Protein AF-A0A535RUY7-F1 (afdb_monomer)

Structure (mmCIF, N/CA/C/O backbone):
data_AF-A0A535RUY7-F1
#
_entry.id   AF-A0A535RUY7-F1
#
loop_
_atom_site.group_PDB
_atom_site.id
_atom_site.type_symbol
_atom_site.label_atom_id
_atom_site.label_alt_id
_atom_site.label_comp_id
_atom_site.label_asym_id
_atom_site.label_entity_id
_atom_site.label_seq_id
_atom_site.pdbx_PDB_ins_code
_atom_site.Cartn_x
_atom_site.Cartn_y
_atom_site.Cartn_z
_atom_site.occupancy
_atom_site.B_iso_or_equiv
_atom_site.auth_seq_id
_atom_site.auth_comp_id
_atom_site.auth_asym_id
_atom_site.auth_atom_id
_atom_site.pdbx_PDB_model_num
ATOM 1 N N . MET A 1 1 ? 11.933 -14.719 -17.867 1.00 61.94 1 MET A N 1
ATOM 2 C CA . MET A 1 1 ? 10.976 -13.645 -17.520 1.00 61.94 1 MET A CA 1
ATOM 3 C C . MET A 1 1 ? 11.674 -12.324 -17.764 1.00 61.94 1 MET A C 1
ATOM 5 O O . MET A 1 1 ? 12.802 -12.190 -17.306 1.00 61.94 1 MET A O 1
ATOM 9 N N . SER A 1 2 ? 11.092 -11.406 -18.536 1.00 84.94 2 SER A N 1
ATOM 10 C CA . SER A 1 2 ? 11.723 -10.098 -18.756 1.00 84.94 2 SER A CA 1
ATOM 11 C C . SER A 1 2 ? 11.577 -9.226 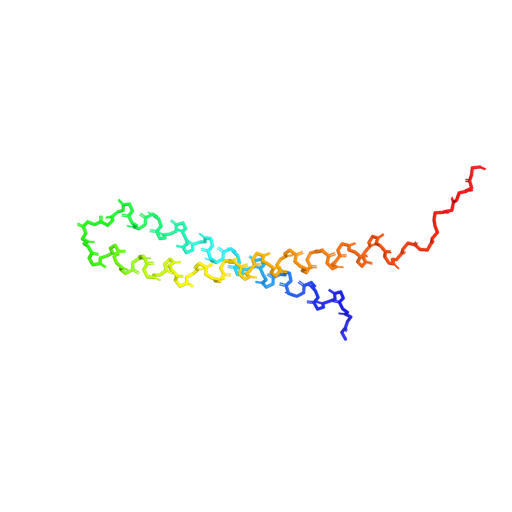-17.504 1.00 84.94 2 SER A C 1
ATOM 13 O O . SER A 1 2 ? 10.641 -9.411 -16.721 1.00 84.94 2 SER A O 1
ATOM 15 N N . LEU A 1 3 ? 12.493 -8.271 -17.317 1.00 82.69 3 LEU A N 1
ATOM 16 C CA . LEU A 1 3 ? 12.422 -7.296 -16.220 1.00 82.69 3 LEU A CA 1
ATOM 17 C C . LEU A 1 3 ? 11.092 -6.526 -16.235 1.00 82.69 3 LEU A C 1
ATOM 19 O O . LEU A 1 3 ? 10.504 -6.292 -15.184 1.00 82.69 3 LEU A O 1
ATOM 23 N N . TYR A 1 4 ? 10.567 -6.243 -17.429 1.00 84.81 4 TYR A N 1
ATOM 24 C CA . TYR A 1 4 ? 9.254 -5.632 -17.616 1.00 84.81 4 TYR A CA 1
ATOM 25 C C . TYR A 1 4 ? 8.112 -6.487 -17.042 1.00 84.81 4 TYR A C 1
ATOM 27 O O . TYR A 1 4 ? 7.264 -5.973 -16.322 1.00 84.81 4 TYR A O 1
ATOM 35 N N . THR A 1 5 ? 8.094 -7.801 -17.301 1.00 87.44 5 THR A N 1
ATOM 36 C CA . THR A 1 5 ? 7.060 -8.700 -16.753 1.00 87.44 5 THR A CA 1
ATOM 37 C C . THR A 1 5 ? 7.125 -8.781 -15.226 1.00 87.44 5 THR A C 1
ATOM 39 O O . THR A 1 5 ? 6.085 -8.831 -14.571 1.00 87.44 5 THR A O 1
ATOM 42 N N . LEU A 1 6 ? 8.333 -8.764 -14.650 1.00 88.62 6 LEU A N 1
ATOM 43 C CA . LEU A 1 6 ? 8.517 -8.727 -13.198 1.00 88.62 6 LEU A CA 1
ATOM 44 C C . LEU A 1 6 ? 7.994 -7.408 -12.605 1.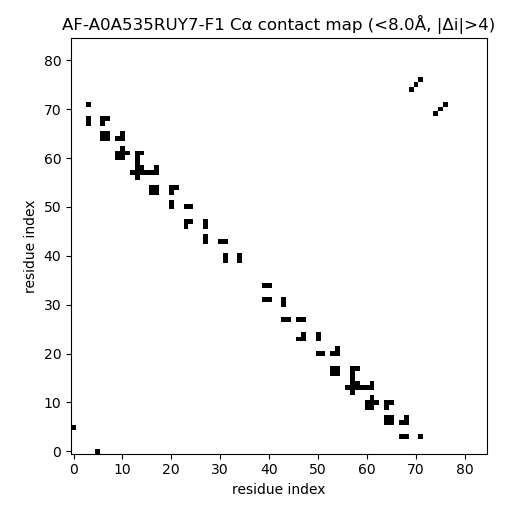00 88.62 6 LEU A C 1
ATOM 46 O O . LEU A 1 6 ? 7.243 -7.434 -11.632 1.00 88.62 6 LEU A O 1
ATOM 50 N N . ALA A 1 7 ? 8.342 -6.271 -13.216 1.00 88.75 7 ALA A N 1
ATOM 51 C CA . ALA A 1 7 ? 7.855 -4.956 -12.809 1.00 88.75 7 ALA A CA 1
ATOM 52 C C . ALA A 1 7 ? 6.324 -4.877 -12.896 1.00 88.75 7 ALA A C 1
ATOM 54 O O . ALA A 1 7 ? 5.678 -4.466 -11.939 1.00 88.75 7 ALA A O 1
ATOM 55 N N . LEU A 1 8 ? 5.722 -5.364 -13.982 1.00 89.62 8 LEU A N 1
ATOM 56 C CA . LEU A 1 8 ? 4.270 -5.396 -14.141 1.00 89.62 8 LEU A CA 1
ATOM 57 C C . LEU A 1 8 ? 3.586 -6.209 -13.031 1.00 89.62 8 LEU A C 1
ATOM 59 O O . LEU A 1 8 ? 2.598 -5.756 -12.456 1.00 89.62 8 LEU A O 1
ATOM 63 N N . PHE A 1 9 ? 4.135 -7.374 -12.675 1.00 91.31 9 PHE A N 1
ATOM 64 C CA . PHE A 1 9 ? 3.611 -8.178 -11.570 1.00 91.31 9 PHE A CA 1
ATOM 65 C C . PHE A 1 9 ? 3.678 -7.428 -10.232 1.00 91.31 9 PHE A C 1
ATOM 67 O O . PHE A 1 9 ? 2.673 -7.347 -9.527 1.00 91.31 9 PHE A O 1
ATOM 74 N N . LEU A 1 10 ? 4.833 -6.831 -9.915 1.00 90.88 10 LEU A N 1
ATOM 75 C CA . LEU A 1 10 ? 5.028 -6.043 -8.693 1.00 90.88 10 LEU A CA 1
ATOM 76 C C . LEU A 1 10 ? 4.108 -4.817 -8.637 1.00 90.88 10 LEU A C 1
ATOM 78 O O . LEU A 1 10 ? 3.573 -4.488 -7.577 1.00 90.88 10 LEU A O 1
ATOM 82 N N . HIS A 1 11 ? 3.889 -4.164 -9.778 1.00 88.62 11 HIS A N 1
ATOM 83 C CA . HIS A 1 11 ? 3.002 -3.015 -9.898 1.00 88.62 11 HIS A CA 1
ATOM 84 C C . HIS A 1 11 ? 1.547 -3.406 -9.609 1.00 88.62 11 HIS A C 1
ATOM 86 O O . HIS A 1 11 ? 0.880 -2.755 -8.805 1.00 88.62 11 HIS A O 1
ATOM 92 N N . VAL A 1 12 ? 1.065 -4.507 -10.200 1.00 93.50 12 VAL A N 1
ATOM 93 C CA . VAL A 1 12 ? -0.299 -5.014 -9.972 1.00 93.50 12 VAL A CA 1
ATOM 94 C C . VAL A 1 12 ? -0.478 -5.497 -8.532 1.00 93.50 12 VAL A C 1
ATOM 96 O O . VAL A 1 12 ? -1.480 -5.165 -7.899 1.00 93.50 12 VAL A O 1
ATOM 99 N N . SER A 1 13 ? 0.492 -6.224 -7.968 1.00 92.88 13 SER A N 1
ATOM 100 C CA . SER A 1 13 ? 0.421 -6.648 -6.565 1.00 92.88 13 SER A CA 1
ATOM 101 C C . SER A 1 13 ? 0.430 -5.455 -5.610 1.00 92.88 13 SER A C 1
ATOM 103 O O . SER A 1 13 ? -0.327 -5.436 -4.640 1.00 92.88 13 SER A O 1
ATOM 105 N N . GLY A 1 14 ? 1.237 -4.433 -5.914 1.00 90.62 14 GLY A N 1
ATOM 106 C CA . GLY A 1 14 ? 1.243 -3.168 -5.187 1.00 90.62 14 GLY A CA 1
ATOM 107 C C . GLY A 1 14 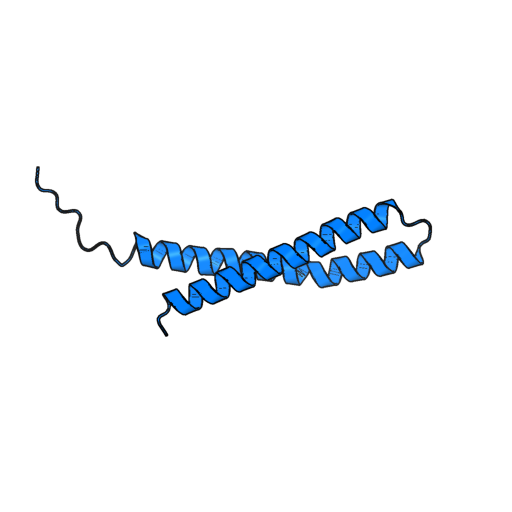? -0.113 -2.467 -5.262 1.00 90.62 14 GLY A C 1
ATOM 108 O O . GLY A 1 14 ? -0.632 -2.043 -4.234 1.00 90.62 14 GLY A O 1
ATOM 109 N N . ALA A 1 15 ? -0.737 -2.411 -6.442 1.00 92.88 15 ALA A N 1
ATOM 110 C CA . ALA A 1 15 ? -2.063 -1.819 -6.627 1.00 92.88 15 ALA A CA 1
ATOM 111 C C . ALA A 1 15 ? -3.135 -2.516 -5.775 1.00 92.88 15 ALA A C 1
ATOM 113 O O . ALA A 1 15 ? -3.919 -1.844 -5.102 1.00 92.88 15 ALA A O 1
ATOM 114 N N . ILE A 1 16 ? -3.131 -3.852 -5.738 1.00 94.00 16 ILE A N 1
ATOM 115 C CA . ILE A 1 16 ? -4.041 -4.637 -4.890 1.00 94.00 16 ILE A CA 1
ATOM 116 C C . ILE A 1 16 ? -3.791 -4.332 -3.409 1.00 94.00 16 ILE A C 1
ATOM 118 O O . ILE A 1 16 ? -4.736 -4.041 -2.675 1.00 94.00 16 ILE A O 1
ATOM 122 N N . GLY A 1 17 ? -2.528 -4.352 -2.972 1.00 91.94 17 GLY A N 1
ATOM 123 C CA . GLY A 1 17 ? -2.155 -4.043 -1.591 1.00 91.94 17 GLY A CA 1
ATOM 124 C C . GLY A 1 17 ? -2.595 -2.640 -1.166 1.00 91.94 17 GLY A C 1
ATOM 125 O O . GLY A 1 17 ? -3.188 -2.475 -0.101 1.00 91.94 17 GLY A O 1
ATOM 126 N N . ALA A 1 18 ? -2.410 -1.643 -2.035 1.00 90.56 18 ALA A N 1
ATOM 127 C CA . ALA A 1 18 ? -2.826 -0.268 -1.780 1.00 90.56 18 ALA A CA 1
ATOM 128 C C . ALA A 1 18 ? -4.350 -0.156 -1.646 1.00 90.56 18 ALA A C 1
ATOM 130 O O . ALA A 1 18 ? -4.833 0.501 -0.724 1.00 90.56 18 ALA A O 1
ATOM 131 N N . PHE A 1 19 ? -5.109 -0.839 -2.508 1.00 92.69 19 PHE A N 1
ATOM 132 C CA . PHE A 1 19 ? -6.569 -0.886 -2.420 1.00 92.69 19 PHE A CA 1
ATOM 133 C C . PHE A 1 19 ? -7.057 -1.536 -1.124 1.00 92.69 19 PHE A C 1
ATOM 135 O O . PHE A 1 19 ? -7.950 -1.000 -0.467 1.00 92.69 19 PHE A O 1
ATOM 142 N N . VAL A 1 20 ? -6.463 -2.664 -0.727 1.00 92.75 20 VAL A N 1
ATOM 143 C CA . VAL A 1 20 ? -6.808 -3.354 0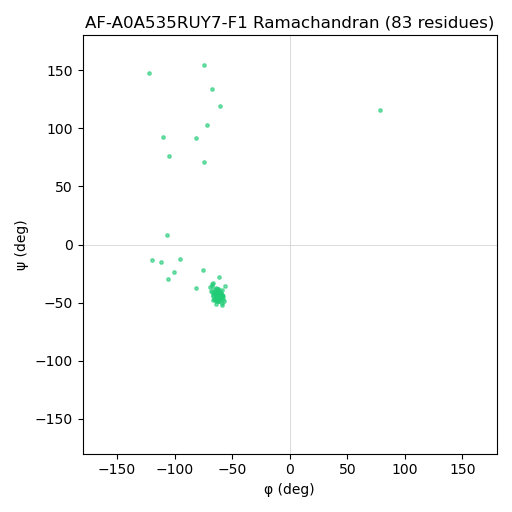.524 1.00 92.75 20 VAL A CA 1
ATOM 144 C C . VAL A 1 20 ? -6.493 -2.471 1.730 1.00 92.75 20 VAL A C 1
ATOM 146 O O . VAL A 1 20 ? -7.356 -2.278 2.586 1.00 92.75 20 VAL A O 1
ATOM 149 N N . SER A 1 21 ? -5.298 -1.879 1.782 1.00 90.94 21 SER A N 1
ATOM 150 C CA . SER A 1 21 ? -4.909 -0.953 2.848 1.00 90.94 21 SER A CA 1
ATOM 151 C C . SER A 1 21 ? -5.840 0.251 2.933 1.00 90.94 21 SER A C 1
ATOM 153 O O . SER A 1 21 ? -6.291 0.589 4.026 1.00 90.94 21 SER A O 1
ATOM 155 N N . LEU A 1 22 ? -6.180 0.865 1.797 1.00 91.25 22 LEU A N 1
ATOM 156 C CA . LEU A 1 22 ? -7.117 1.984 1.746 1.00 91.25 22 LEU A CA 1
ATOM 157 C C . LEU A 1 22 ? -8.508 1.568 2.243 1.00 91.25 22 LEU A C 1
ATOM 159 O O . LEU A 1 22 ? -9.122 2.293 3.025 1.00 91.25 22 LEU A O 1
ATOM 163 N N . GLY A 1 23 ? -8.981 0.383 1.851 1.00 91.44 23 GLY A N 1
ATOM 164 C CA . GLY A 1 23 ? -10.237 -0.190 2.330 1.00 91.44 23 GLY A CA 1
ATOM 165 C C . GLY A 1 23 ? -10.249 -0.378 3.847 1.00 91.44 23 GLY A C 1
ATOM 166 O O . GLY A 1 23 ? -11.193 0.052 4.510 1.00 91.44 23 GLY A O 1
ATOM 167 N N . ILE A 1 24 ? -9.175 -0.936 4.414 1.00 90.94 24 ILE A N 1
ATOM 168 C CA . ILE A 1 24 ? -9.002 -1.079 5.867 1.00 90.94 24 ILE A CA 1
ATOM 169 C C . ILE A 1 24 ? -9.001 0.290 6.553 1.00 90.94 24 ILE A C 1
ATOM 171 O O . ILE A 1 24 ? -9.613 0.449 7.607 1.00 90.94 24 ILE A O 1
ATOM 175 N N . TRP A 1 25 ? -8.358 1.290 5.953 1.00 88.56 25 TRP A N 1
ATOM 176 C CA . TRP A 1 25 ? -8.274 2.639 6.507 1.00 88.56 25 TRP A CA 1
ATOM 177 C C . TRP A 1 25 ? -9.642 3.335 6.538 1.00 88.56 25 TRP A C 1
ATOM 179 O O . TRP A 1 25 ? -10.064 3.847 7.576 1.00 88.56 25 TRP A O 1
ATOM 189 N N . LEU A 1 26 ? -10.380 3.295 5.425 1.00 91.00 26 LEU A N 1
ATOM 190 C CA . LEU A 1 26 ? -11.727 3.864 5.310 1.00 91.00 26 LEU A CA 1
ATOM 191 C C . LEU A 1 26 ? -12.738 3.135 6.201 1.00 91.00 26 LEU A C 1
ATOM 193 O O . LEU A 1 26 ? -13.567 3.776 6.857 1.00 91.00 26 LEU A O 1
ATOM 197 N N . PHE A 1 27 ? -12.657 1.805 6.254 1.00 89.62 27 PHE A N 1
ATOM 198 C CA . PHE A 1 27 ? -13.465 0.996 7.158 1.00 89.62 27 PHE A CA 1
ATOM 199 C C . PHE A 1 27 ? -13.141 1.320 8.616 1.00 89.62 27 PHE A C 1
ATOM 201 O O . PHE A 1 27 ? -14.054 1.583 9.395 1.00 89.62 27 PHE A O 1
ATOM 208 N N . GLY A 1 28 ? -11.856 1.388 8.967 1.00 88.19 28 GLY A N 1
ATOM 209 C CA . GLY A 1 28 ? -11.385 1.750 10.297 1.00 88.19 28 GLY A CA 1
ATOM 210 C C . GLY A 1 28 ? -11.906 3.116 10.731 1.00 88.19 28 GLY A C 1
ATOM 211 O O . GLY A 1 28 ? -12.510 3.221 11.792 1.00 88.19 28 GLY A O 1
ATOM 212 N N . LEU A 1 29 ? -11.791 4.145 9.888 1.00 88.38 29 LEU A N 1
ATOM 213 C CA . LEU A 1 29 ? -12.351 5.474 10.161 1.00 88.38 29 LEU A CA 1
ATOM 214 C C . LEU A 1 29 ? -13.873 5.443 10.349 1.00 88.38 29 LEU A C 1
ATOM 216 O O . LEU A 1 29 ? -14.403 6.075 11.264 1.00 88.38 29 LEU A O 1
ATOM 220 N N . SER A 1 30 ? -14.583 4.702 9.499 1.00 87.94 30 SER A N 1
ATOM 221 C CA . SER A 1 30 ? -16.043 4.576 9.575 1.00 87.94 30 SER A CA 1
ATOM 222 C C . SER A 1 30 ? -16.491 3.852 10.846 1.00 87.94 30 SER A C 1
ATOM 224 O O . SER A 1 30 ? -17.470 4.253 11.478 1.00 87.94 30 SER A O 1
ATOM 226 N N . ALA A 1 31 ? -15.755 2.815 11.246 1.00 86.38 31 ALA A N 1
ATOM 227 C CA . ALA A 1 31 ? -15.972 2.075 12.479 1.00 86.38 31 ALA A CA 1
ATOM 228 C C . ALA A 1 31 ? -15.634 2.928 13.710 1.00 86.38 31 ALA A C 1
ATOM 230 O O . ALA A 1 31 ? -16.400 2.929 14.670 1.00 86.38 31 ALA A O 1
ATOM 231 N N . LEU A 1 32 ? -14.560 3.728 13.660 1.00 87.69 32 LEU A N 1
ATOM 232 C CA . LEU A 1 32 ? -14.177 4.648 14.735 1.00 87.69 32 LEU A CA 1
ATOM 233 C C . LEU A 1 32 ? -15.264 5.699 14.986 1.00 87.69 32 LEU A C 1
ATOM 235 O O . LEU A 1 32 ? -15.599 5.967 16.134 1.00 87.69 32 LEU A O 1
ATOM 239 N N . ARG A 1 33 ? -15.872 6.243 13.920 1.00 86.44 33 ARG A N 1
ATOM 240 C CA . ARG A 1 33 ? -16.999 7.193 14.025 1.00 86.44 33 ARG A CA 1
ATOM 241 C C . ARG A 1 33 ? -18.231 6.597 14.711 1.00 86.44 33 ARG A C 1
ATOM 243 O O . ARG A 1 33 ? -19.025 7.343 15.273 1.00 86.44 33 ARG A O 1
ATOM 250 N N . ARG A 1 34 ? -18.422 5.277 14.626 1.00 86.06 34 ARG A N 1
ATOM 251 C CA . ARG A 1 34 ? -19.552 4.561 15.242 1.00 86.06 34 ARG A CA 1
ATOM 252 C C . ARG A 1 34 ? -19.210 3.965 16.610 1.00 86.06 34 ARG A C 1
ATOM 254 O O . ARG A 1 34 ? -20.126 3.542 17.313 1.00 86.06 34 ARG A O 1
ATOM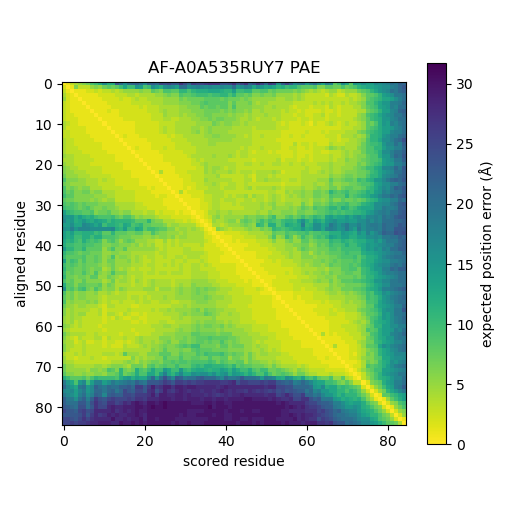 261 N N . ALA A 1 35 ? -17.933 3.912 16.982 1.00 84.38 35 ALA A N 1
ATOM 262 C CA . ALA A 1 35 ? -17.486 3.316 18.231 1.00 84.38 35 ALA A CA 1
ATOM 263 C C . ALA A 1 35 ? -17.971 4.140 19.433 1.00 84.38 35 ALA A C 1
ATOM 265 O O . ALA A 1 35 ? -17.871 5.366 19.456 1.00 84.38 35 ALA A O 1
ATOM 266 N N . ARG A 1 36 ? -18.512 3.450 20.439 1.00 81.69 36 ARG A N 1
ATOM 267 C CA . ARG A 1 36 ? -19.056 4.061 21.669 1.00 81.69 36 ARG A CA 1
ATOM 268 C C . ARG A 1 36 ? -18.220 3.718 22.903 1.00 81.69 36 ARG A C 1
ATOM 270 O O . ARG A 1 36 ? -18.361 4.373 23.929 1.00 81.69 36 ARG A O 1
ATOM 277 N N . HIS A 1 37 ? -17.343 2.719 22.783 1.00 88.50 37 HIS A N 1
ATOM 278 C CA . HIS A 1 37 ? -16.507 2.195 23.860 1.00 88.50 37 HIS A CA 1
ATOM 279 C C . HIS A 1 37 ? -15.020 2.273 23.509 1.00 88.50 37 HIS A C 1
ATOM 281 O O . HIS A 1 37 ? -14.624 2.111 22.351 1.00 88.50 37 HIS A O 1
ATOM 287 N N . VAL A 1 38 ? -14.190 2.478 24.531 1.00 85.25 38 VAL A N 1
ATOM 288 C CA . VAL A 1 38 ? -12.739 2.657 24.384 1.00 85.25 38 VAL A CA 1
ATOM 289 C C . VAL A 1 38 ? -12.063 1.377 23.880 1.00 85.25 38 VAL A C 1
ATOM 291 O O . VAL A 1 38 ? -11.120 1.459 23.093 1.00 85.25 38 VAL A O 1
ATOM 294 N N . GLU A 1 39 ? -12.562 0.188 24.239 1.00 86.44 39 GLU A N 1
ATOM 295 C CA . GLU A 1 39 ? -12.003 -1.074 23.737 1.00 86.44 39 GLU A CA 1
ATOM 296 C C . GLU A 1 39 ? -12.160 -1.215 22.217 1.00 86.44 39 GLU A C 1
ATOM 298 O O . GLU A 1 39 ? -11.236 -1.676 21.544 1.00 86.44 39 GLU A O 1
ATOM 303 N N . GLN A 1 40 ? -13.297 -0.773 21.665 1.00 84.06 40 GLN A N 1
ATOM 304 C CA . GLN A 1 40 ? -13.560 -0.806 20.222 1.00 84.06 40 GLN A CA 1
ATOM 305 C C . GLN A 1 40 ? -12.628 0.150 19.475 1.00 84.06 40 GLN A C 1
ATOM 307 O O . GLN A 1 40 ? -12.026 -0.231 18.473 1.00 84.06 40 GLN A O 1
ATOM 312 N N . VAL A 1 41 ? -12.446 1.366 20.000 1.00 87.25 41 VAL A N 1
ATOM 313 C CA . VAL A 1 41 ? -11.502 2.352 19.450 1.00 87.25 41 VAL A CA 1
ATOM 314 C C . VAL A 1 41 ? -10.080 1.792 19.451 1.00 87.25 41 VAL A C 1
ATOM 316 O O . VAL A 1 41 ? -9.384 1.894 18.443 1.00 87.25 41 VAL A O 1
ATOM 319 N N . ARG A 1 42 ? -9.657 1.141 20.543 1.00 89.88 42 ARG A N 1
ATOM 320 C CA . ARG A 1 42 ? -8.320 0.543 20.660 1.00 89.88 42 ARG A CA 1
ATOM 321 C C . ARG A 1 42 ? -8.100 -0.587 19.654 1.00 89.88 42 ARG A C 1
ATOM 323 O O . ARG A 1 42 ? -7.046 -0.630 19.027 1.00 89.88 42 ARG A O 1
ATOM 330 N N . ALA A 1 43 ? -9.074 -1.479 19.480 1.00 89.25 43 ALA A N 1
ATOM 331 C CA . ALA A 1 43 ? -8.982 -2.567 18.506 1.00 89.25 43 ALA A CA 1
ATOM 332 C C . ALA A 1 43 ? -8.866 -2.038 17.064 1.00 89.25 43 ALA A C 1
ATOM 334 O O . ALA A 1 43 ? -8.016 -2.491 16.300 1.00 89.25 43 ALA A O 1
ATOM 335 N N . ILE A 1 44 ? -9.671 -1.031 16.710 1.00 88.12 44 ILE A N 1
ATOM 336 C CA . ILE A 1 44 ? -9.636 -0.402 15.383 1.00 88.12 44 ILE A CA 1
ATOM 337 C C . ILE A 1 44 ? -8.320 0.360 15.169 1.00 88.12 44 ILE A C 1
ATOM 339 O O . ILE A 1 44 ? -7.730 0.275 14.094 1.00 88.12 44 ILE A O 1
ATOM 343 N N . ALA A 1 45 ? -7.822 1.069 16.185 1.00 88.00 45 ALA A N 1
ATOM 344 C CA . ALA A 1 45 ? -6.544 1.772 16.107 1.00 88.00 45 ALA A CA 1
ATOM 345 C C . ALA A 1 45 ? -5.379 0.805 15.843 1.00 88.00 45 ALA A C 1
ATOM 347 O O . ALA A 1 45 ? -4.555 1.070 14.971 1.00 88.00 45 ALA A O 1
ATOM 348 N N . TRP A 1 46 ? -5.346 -0.348 16.521 1.00 90.06 46 TRP A N 1
ATOM 349 C CA . TRP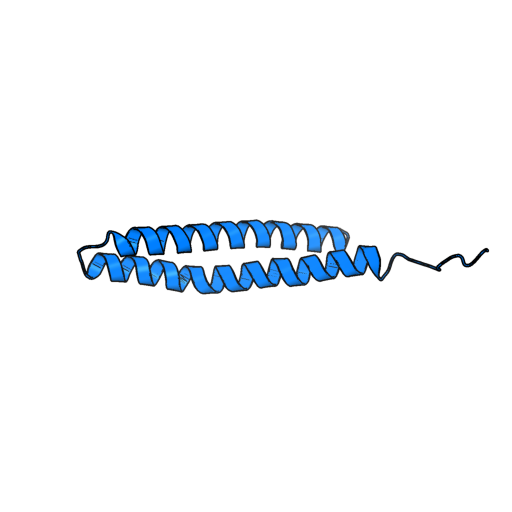 A 1 46 ? -4.351 -1.394 16.259 1.00 90.06 46 TRP A CA 1
ATOM 350 C C . TRP A 1 46 ? -4.413 -1.919 14.824 1.00 90.06 46 TRP A C 1
ATOM 352 O O . TRP A 1 46 ? -3.375 -2.063 14.180 1.00 90.06 46 TRP A O 1
ATOM 362 N N . LEU A 1 47 ? -5.619 -2.144 14.299 1.00 86.94 47 LEU A N 1
ATOM 363 C CA . LEU A 1 47 ? -5.824 -2.560 12.911 1.00 86.94 47 LEU A CA 1
ATOM 364 C C . LEU A 1 47 ? -5.252 -1.528 11.920 1.00 86.94 47 LEU A C 1
ATOM 366 O O . LEU A 1 47 ? -4.544 -1.891 10.983 1.00 86.94 47 LEU A O 1
ATOM 370 N N . ILE A 1 48 ? -5.513 -0.237 12.153 1.00 87.50 48 ILE A N 1
ATOM 371 C CA . ILE A 1 48 ? -5.002 0.864 11.323 1.00 87.50 48 ILE A CA 1
ATOM 372 C C . ILE A 1 48 ? -3.471 0.954 11.402 1.00 87.50 48 ILE A C 1
ATOM 374 O O . ILE A 1 48 ? -2.814 1.125 10.373 1.00 87.50 48 ILE A O 1
ATOM 378 N N . ILE A 1 49 ? -2.889 0.808 12.596 1.00 88.56 49 ILE A N 1
ATOM 379 C CA . ILE A 1 49 ? -1.433 0.846 12.805 1.00 88.56 49 ILE A CA 1
ATOM 380 C 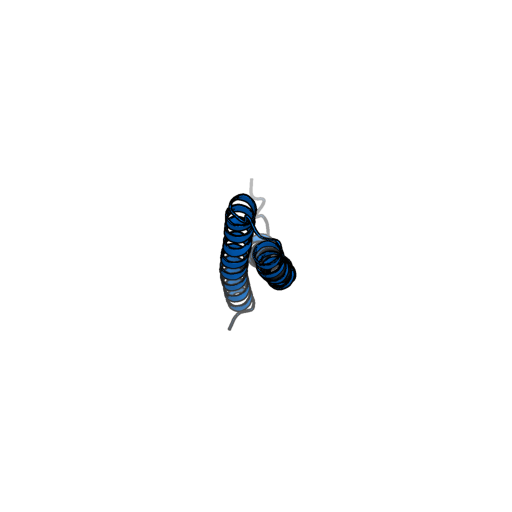C . ILE A 1 49 ? -0.749 -0.282 12.029 1.00 88.56 49 ILE A C 1
ATOM 382 O O . ILE A 1 49 ? 0.247 -0.034 11.356 1.00 88.56 49 ILE A O 1
ATOM 386 N N . ILE A 1 50 ? -1.305 -1.495 12.058 1.00 88.06 50 ILE A N 1
ATOM 387 C CA . ILE A 1 50 ? -0.762 -2.649 11.326 1.00 88.06 50 ILE A CA 1
ATOM 388 C C . ILE A 1 50 ? -0.931 -2.485 9.807 1.00 88.06 50 ILE A C 1
ATOM 390 O O . ILE A 1 50 ? -0.044 -2.858 9.042 1.00 88.06 50 ILE A O 1
ATOM 394 N N . ALA A 1 51 ? -2.037 -1.892 9.349 1.00 85.50 51 ALA A N 1
ATOM 395 C CA . ALA A 1 51 ? -2.294 -1.667 7.924 1.00 85.50 51 ALA A CA 1
ATOM 396 C C . ALA A 1 51 ? -1.481 -0.506 7.318 1.00 85.50 51 ALA A C 1
ATOM 398 O O . ALA A 1 51 ? -1.275 -0.461 6.103 1.00 85.50 51 ALA A O 1
ATOM 399 N N . SER A 1 52 ? -1.006 0.426 8.149 1.00 86.25 52 SER A N 1
ATOM 400 C CA . SER A 1 52 ? -0.224 1.598 7.733 1.00 86.25 52 SER A CA 1
ATOM 401 C C . SER A 1 52 ? 1.079 1.249 6.994 1.00 86.25 52 SER A C 1
ATOM 403 O O . SER A 1 52 ? 1.261 1.747 5.882 1.00 86.25 52 SER A O 1
ATOM 405 N N . PRO A 1 53 ? 1.974 0.379 7.510 1.00 90.25 53 PRO A N 1
ATOM 406 C CA . PRO A 1 53 ? 3.176 -0.013 6.777 1.00 90.25 53 PRO A CA 1
ATOM 407 C C . PRO A 1 53 ? 2.838 -0.734 5.469 1.00 90.25 53 PRO A C 1
ATOM 409 O O . PRO A 1 53 ? 3.476 -0.462 4.456 1.00 90.25 53 PRO A O 1
ATOM 412 N N . LEU A 1 54 ? 1.801 -1.582 5.449 1.00 87.50 54 LEU A N 1
ATOM 413 C CA . LEU A 1 54 ? 1.350 -2.252 4.224 1.00 87.50 54 LEU A CA 1
ATOM 414 C C . LEU A 1 54 ? 0.962 -1.239 3.136 1.00 87.50 54 LEU A C 1
ATOM 416 O O . LEU A 1 54 ? 1.300 -1.435 1.970 1.00 87.50 54 LEU A O 1
ATOM 420 N N . MET A 1 55 ? 0.322 -0.130 3.519 1.00 88.19 55 MET A N 1
ATOM 421 C CA . MET A 1 55 ? -0.032 0.948 2.594 1.00 88.19 55 MET A CA 1
ATOM 422 C C . MET A 1 55 ? 1.214 1.608 2.002 1.00 88.19 55 MET A C 1
ATOM 424 O O . MET A 1 55 ? 1.307 1.766 0.787 1.00 88.19 55 MET A O 1
ATOM 428 N N . VAL A 1 56 ? 2.194 1.941 2.848 1.00 90.81 56 VAL A N 1
ATOM 429 C CA . VAL A 1 56 ? 3.458 2.560 2.419 1.00 90.81 56 VAL A CA 1
ATOM 430 C C . VAL A 1 56 ? 4.217 1.638 1.467 1.00 90.81 56 VAL A C 1
ATOM 432 O O . VAL A 1 56 ? 4.600 2.066 0.380 1.00 90.81 56 VAL A O 1
ATOM 435 N N . PHE A 1 57 ? 4.377 0.361 1.826 1.00 91.81 57 PHE A N 1
ATOM 436 C CA . PHE A 1 57 ? 5.034 -0.627 0.967 1.00 91.81 57 PHE A CA 1
ATOM 437 C C . PHE A 1 57 ? 4.323 -0.785 -0.375 1.00 91.81 57 PHE A C 1
ATOM 439 O O . PHE A 1 57 ? 4.979 -0.838 -1.412 1.00 91.81 57 PHE A O 1
ATOM 446 N N . SER A 1 58 ? 2.991 -0.814 -0.365 1.00 89.50 58 SER A N 1
ATOM 447 C CA . SER A 1 58 ? 2.193 -0.947 -1.583 1.00 89.50 58 SER A CA 1
ATOM 448 C C . SER A 1 58 ? 2.370 0.251 -2.516 1.00 89.50 58 SER A C 1
ATOM 450 O O . SER A 1 58 ? 2.606 0.069 -3.706 1.00 89.50 58 SER A O 1
ATOM 452 N N . VAL A 1 59 ? 2.332 1.476 -1.983 1.00 90.38 59 VAL A N 1
ATOM 453 C CA . VAL A 1 59 ? 2.548 2.703 -2.770 1.00 90.38 59 VAL A CA 1
ATOM 454 C C . VAL A 1 59 ? 3.967 2.762 -3.334 1.00 90.38 59 VAL A C 1
ATOM 456 O O . VAL A 1 59 ? 4.143 3.109 -4.502 1.00 90.38 59 VAL A O 1
ATOM 459 N N . LEU A 1 60 ? 4.975 2.377 -2.546 1.00 93.50 60 LEU A N 1
ATOM 460 C CA . LEU A 1 60 ? 6.358 2.299 -3.019 1.00 93.50 60 LEU A CA 1
ATOM 461 C C . LEU A 1 60 ? 6.514 1.271 -4.144 1.00 93.50 60 LEU A C 1
ATOM 463 O O . LEU A 1 60 ? 7.132 1.579 -5.160 1.00 93.50 60 LEU A O 1
ATOM 467 N N . LEU A 1 61 ? 5.914 0.085 -4.002 1.00 90.06 61 LEU A N 1
ATOM 468 C CA . LEU A 1 61 ? 5.904 -0.951 -5.039 1.00 90.06 61 LEU A CA 1
ATOM 469 C C . LEU A 1 61 ? 5.283 -0.444 -6.342 1.00 90.06 61 LEU A C 1
ATOM 471 O O . LEU A 1 61 ? 5.881 -0.610 -7.402 1.00 90.06 61 LEU A O 1
ATOM 475 N N . ILE A 1 62 ? 4.123 0.217 -6.264 1.00 92.44 62 ILE A N 1
ATOM 476 C CA . ILE A 1 62 ? 3.463 0.830 -7.425 1.00 92.44 62 ILE A CA 1
ATOM 477 C C . ILE A 1 62 ? 4.388 1.860 -8.077 1.00 92.44 62 ILE A C 1
ATOM 479 O O . ILE A 1 62 ? 4.588 1.813 -9.289 1.00 92.44 62 ILE A O 1
ATOM 483 N N . GLY A 1 63 ? 4.956 2.774 -7.287 1.00 91.19 63 GLY A N 1
ATOM 484 C CA . GLY A 1 63 ? 5.787 3.867 -7.785 1.00 91.19 63 GLY A CA 1
ATOM 485 C C . GLY A 1 63 ? 7.064 3.378 -8.463 1.00 91.19 63 GLY A C 1
ATOM 486 O O . GLY A 1 63 ? 7.321 3.740 -9.608 1.00 91.19 63 GLY A O 1
ATOM 487 N N . VAL A 1 64 ? 7.832 2.516 -7.792 1.00 91.94 64 VAL A N 1
ATOM 488 C CA . VAL A 1 64 ? 9.096 1.979 -8.322 1.00 91.94 64 VAL A CA 1
ATOM 489 C C . VAL A 1 64 ? 8.841 1.131 -9.563 1.00 91.94 64 VAL A C 1
ATOM 491 O O . VAL A 1 64 ? 9.463 1.353 -10.597 1.00 91.94 64 VAL A O 1
ATOM 494 N N . ALA A 1 65 ? 7.884 0.204 -9.506 1.00 90.06 65 ALA A N 1
ATOM 495 C CA . ALA A 1 65 ? 7.587 -0.649 -10.649 1.00 90.06 65 ALA A CA 1
ATOM 496 C C . ALA A 1 65 ? 6.977 0.136 -11.822 1.00 90.06 65 ALA A C 1
ATOM 498 O O . ALA A 1 65 ? 7.280 -0.142 -12.979 1.00 90.06 65 ALA A O 1
ATOM 499 N N . GLY A 1 66 ? 6.147 1.143 -11.536 1.00 87.94 66 GLY A N 1
ATOM 500 C CA . GLY A 1 66 ? 5.589 2.043 -12.545 1.00 87.94 66 GLY A CA 1
ATOM 501 C C . GLY A 1 66 ? 6.667 2.873 -13.235 1.00 87.94 66 GLY A C 1
ATOM 502 O O . GLY A 1 66 ? 6.642 3.014 -14.456 1.00 87.94 66 GLY A O 1
ATOM 503 N N . LEU A 1 67 ? 7.644 3.362 -12.468 1.00 89.06 67 LEU 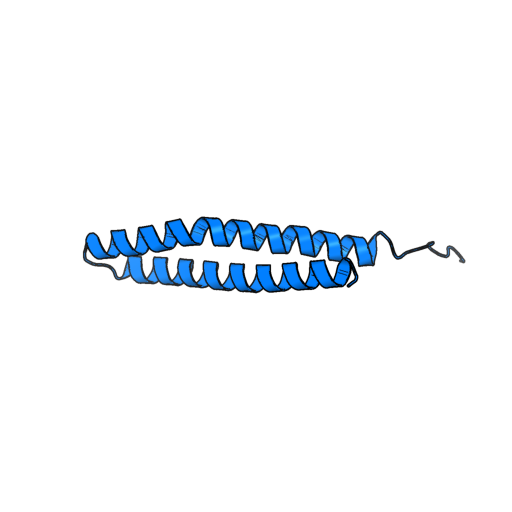A N 1
ATOM 504 C CA . LEU A 1 67 ? 8.791 4.090 -12.997 1.00 89.06 67 LEU A CA 1
ATOM 505 C C . LEU A 1 67 ? 9.656 3.198 -13.896 1.00 89.06 67 LEU A C 1
ATOM 507 O O . LEU A 1 67 ? 9.973 3.596 -15.012 1.00 89.06 67 LEU A O 1
ATOM 511 N N . GLU A 1 68 ? 9.972 1.977 -13.461 1.00 87.19 68 GLU A N 1
ATOM 512 C CA . GLU A 1 68 ? 10.695 0.985 -14.272 1.00 87.19 68 GLU A CA 1
ATOM 513 C C . GLU A 1 68 ? 9.962 0.669 -15.586 1.00 87.19 68 GLU A C 1
ATOM 515 O O . GLU A 1 68 ? 10.563 0.641 -16.664 1.00 87.19 68 GLU A O 1
ATOM 520 N N . MET A 1 69 ? 8.638 0.482 -15.533 1.00 86.44 69 MET A N 1
ATOM 521 C CA . MET A 1 69 ? 7.829 0.284 -16.738 1.00 86.44 69 MET A CA 1
ATOM 522 C C . MET A 1 69 ? 7.897 1.500 -17.668 1.00 86.44 69 MET A C 1
ATOM 524 O O . MET A 1 69 ? 8.134 1.328 -18.859 1.00 86.44 69 MET A O 1
ATOM 528 N N . ALA A 1 70 ? 7.757 2.721 -17.144 1.00 86.50 70 ALA A N 1
ATOM 529 C CA . ALA A 1 70 ? 7.832 3.937 -17.950 1.00 86.50 70 ALA A CA 1
ATOM 530 C C . ALA A 1 70 ? 9.210 4.103 -18.610 1.00 86.50 70 ALA A C 1
ATOM 532 O O . ALA A 1 70 ? 9.292 4.348 -19.814 1.00 86.50 70 ALA A O 1
ATOM 533 N N . LEU A 1 71 ? 10.294 3.900 -17.856 1.00 85.06 71 LEU A N 1
ATOM 534 C CA . LEU A 1 71 ? 11.668 3.995 -18.355 1.00 85.06 71 LEU A CA 1
ATOM 535 C C . LEU A 1 71 ? 11.978 2.926 -19.406 1.00 85.06 71 LEU A C 1
ATOM 537 O O . LEU A 1 71 ? 12.599 3.226 -20.425 1.00 85.06 71 LEU A O 1
ATOM 541 N N . SER A 1 72 ? 11.517 1.694 -19.202 1.00 80.94 72 SER A N 1
ATOM 542 C CA . SER A 1 72 ? 11.715 0.620 -20.180 1.00 80.94 72 SER A CA 1
ATOM 543 C C . SER A 1 72 ? 10.937 0.855 -21.477 1.00 80.94 72 SER A C 1
ATOM 545 O O . SER A 1 72 ? 11.456 0.541 -22.546 1.00 80.94 72 SER A O 1
ATOM 547 N N . THR A 1 73 ? 9.748 1.465 -21.413 1.00 79.75 73 THR A N 1
ATOM 548 C CA . THR A 1 73 ? 8.961 1.795 -22.611 1.00 79.75 73 THR A CA 1
ATOM 549 C C . THR A 1 73 ? 9.402 3.080 -23.312 1.00 79.75 73 THR A C 1
ATOM 551 O O . THR A 1 73 ? 9.343 3.143 -24.534 1.00 79.75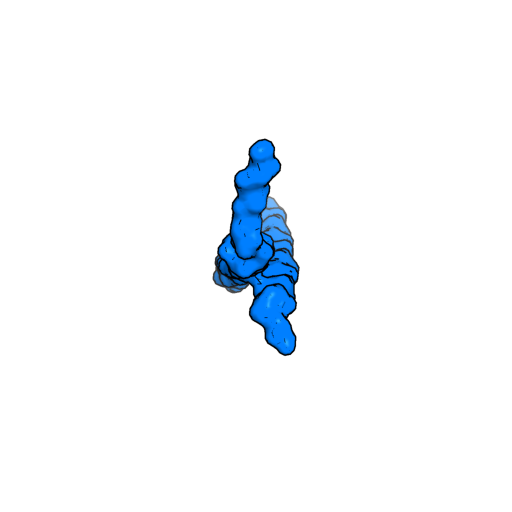 73 THR A O 1
ATOM 554 N N . TRP A 1 74 ? 9.808 4.119 -22.573 1.00 71.62 74 TRP A N 1
ATOM 555 C CA . TRP A 1 74 ? 10.056 5.459 -23.132 1.00 71.62 74 TRP A CA 1
ATOM 556 C C . TRP A 1 74 ? 11.547 5.804 -23.242 1.00 71.62 74 TRP A C 1
ATOM 558 O O . TRP A 1 74 ? 11.935 6.573 -24.118 1.00 71.62 74 TRP A O 1
ATOM 568 N N . GLY A 1 75 ? 12.387 5.262 -22.356 1.00 61.31 75 GLY A N 1
ATOM 569 C CA . GLY A 1 75 ? 13.796 5.644 -22.222 1.00 61.31 75 GLY A CA 1
ATOM 570 C C . GLY A 1 75 ? 14.798 4.696 -22.883 1.00 61.31 75 GLY A C 1
ATOM 571 O O . GLY A 1 75 ? 15.899 5.128 -23.208 1.00 61.31 75 GLY A O 1
ATOM 572 N N . LEU A 1 76 ? 14.445 3.423 -23.096 1.00 54.84 76 LEU A N 1
ATOM 573 C CA . LEU A 1 76 ? 15.393 2.391 -23.558 1.00 54.84 76 LEU A CA 1
ATOM 574 C C . LEU A 1 76 ? 15.041 1.738 -24.906 1.00 54.84 76 LEU A C 1
ATOM 576 O O . LEU A 1 76 ? 15.893 1.071 -25.487 1.00 54.84 76 LEU A O 1
ATOM 580 N N . GLN A 1 77 ? 13.824 1.931 -25.425 1.00 55.06 77 GLN A N 1
ATOM 581 C CA . GLN A 1 77 ? 13.366 1.355 -26.703 1.00 55.06 77 GLN A CA 1
ATOM 582 C C . GLN A 1 77 ? 13.268 2.365 -27.852 1.00 55.06 77 GLN A C 1
ATOM 584 O O . GLN A 1 77 ? 12.793 2.009 -28.928 1.00 55.06 77 GLN A O 1
ATOM 589 N N . THR A 1 78 ? 13.750 3.594 -27.664 1.00 54.78 78 THR A N 1
ATOM 590 C CA . THR A 1 78 ? 13.743 4.637 -28.699 1.00 54.78 78 THR A CA 1
ATOM 591 C C . THR A 1 78 ? 15.155 4.817 -29.279 1.00 54.78 78 THR A C 1
ATOM 593 O O . THR A 1 78 ? 15.845 5.774 -28.924 1.00 54.78 78 THR A O 1
ATOM 596 N N . PRO A 1 79 ? 15.658 3.916 -30.149 1.00 49.72 79 PRO A N 1
ATOM 597 C CA . PRO A 1 79 ? 16.837 4.217 -30.941 1.00 49.72 79 PRO A CA 1
ATOM 598 C C . PRO A 1 79 ? 16.446 5.249 -32.002 1.00 49.72 79 PRO A C 1
ATOM 600 O O . PRO A 1 79 ? 15.824 4.916 -33.003 1.00 49.72 79 PRO A O 1
ATOM 603 N N . GLY A 1 80 ? 16.827 6.503 -31.767 1.00 55.34 80 GLY A N 1
ATOM 604 C CA . GLY A 1 80 ? 16.853 7.548 -32.787 1.00 55.34 80 GLY A CA 1
ATOM 605 C C . GLY A 1 80 ? 15.493 8.159 -33.118 1.00 55.34 80 GLY A C 1
ATOM 606 O O . GLY A 1 80 ? 14.621 7.536 -33.709 1.00 55.34 80 GLY A O 1
ATOM 607 N N . LEU A 1 81 ? 15.356 9.447 -32.820 1.00 60.03 81 LEU A N 1
ATOM 608 C CA . LEU A 1 81 ? 14.465 10.317 -33.581 1.00 60.03 81 LEU A CA 1
ATOM 609 C C . LEU A 1 81 ? 14.951 10.318 -35.045 1.00 60.03 81 LEU A C 1
ATOM 611 O O . LEU A 1 81 ? 16.098 10.713 -35.278 1.00 60.03 81 LEU A O 1
ATOM 615 N N . PRO A 1 82 ? 14.152 9.883 -36.035 1.00 51.22 82 PRO A N 1
ATOM 616 C CA . PRO A 1 82 ? 14.523 10.037 -37.430 1.00 51.22 82 PRO A CA 1
ATOM 617 C C . PRO A 1 82 ? 14.168 11.468 -37.849 1.00 51.22 82 PRO A C 1
ATOM 619 O O . PRO A 1 82 ? 13.038 11.759 -38.234 1.00 51.22 82 PRO A O 1
ATOM 622 N N . TRP A 1 83 ? 15.124 12.388 -37.726 1.00 56.78 83 TRP A N 1
ATOM 623 C CA . TRP A 1 83 ? 14.999 13.765 -38.218 1.00 56.78 83 TRP A CA 1
ATOM 624 C C . TRP A 1 83 ? 15.135 13.825 -39.746 1.00 56.78 83 TRP A C 1
ATOM 626 O O . TRP A 1 83 ? 16.130 14.318 -40.276 1.00 56.78 83 TRP A O 1
ATOM 636 N N . HIS A 1 84 ? 14.138 13.327 -40.466 1.00 52.34 84 HIS A N 1
ATOM 637 C CA . HIS A 1 84 ? 14.021 13.560 -41.902 1.00 52.34 84 HIS A CA 1
ATOM 638 C C . HIS A 1 84 ? 12.823 14.483 -42.140 1.00 52.34 84 HIS A C 1
ATOM 640 O O . HIS A 1 84 ? 11.685 14.019 -42.206 1.00 52.34 84 HIS A O 1
ATOM 646 N N . TRP A 1 85 ? 13.101 15.791 -42.189 1.00 60.75 85 TRP A N 1
ATOM 647 C CA . TRP A 1 85 ? 12.259 16.790 -42.855 1.00 60.75 85 TRP A CA 1
ATOM 648 C C . TRP A 1 85 ? 12.686 16.874 -44.318 1.00 60.75 85 TRP A C 1
ATOM 650 O O . TRP A 1 85 ? 13.919 16.913 -44.546 1.00 60.75 85 TRP A O 1
#

Foldseek 3Di:
DDPLVVLVVLLVVLVVLLVVLVVLVVVLVVQCVVDPDPVSVVVSVVSNVVSVVSNVSSVVSNVVSVVVNCCVVPPPPDDDDPPDD

Radius of gyration: 20.15 Å; Cα contacts (8 Å, |Δi|>4): 61; chains: 1; bounding box: 36×30×67 Å

Nearest PDB structures (foldseek):
  5l89-assembly3_Z  TM=6.860E-01  e=1.118E+00  Rhodospirillum rubrum
  5l8b-assembly4_a  TM=6.810E-01  e=1.496E+00  Rhodospirillum rubrum
  3o9o-assembly1_B  TM=4.732E-01  e=6.430E+00  Streptococcus agalactiae NEM316

Secondary structure (DSSP, 8-state):
--HHHHHHHHHHHHHHHHHHHHHHHHHHHHHHHH--SHHHHHHHHHHHHHHHHHHHHHHHHHHHHHHHHHHHHHTSS--------

Mean predicted aligned error: 8.32 Å

Solvent-accessible surface area (backbone atoms only — not comparable to full-atom values): 4608 Å² total; per-residue (Å²): 132,55,72,61,61,53,27,51,50,43,23,54,54,11,49,53,39,30,52,51,28,50,49,51,45,54,48,35,54,56,50,49,76,68,48,88,47,72,68,55,41,51,54,40,49,52,52,43,60,64,36,47,60,49,29,53,52,12,51,49,34,28,51,54,24,46,47,52,47,48,41,55,66,66,71,71,66,67,84,68,86,82,87,77,129

Sequence (85 aa):
MSLYTLALFLHVSGAIGAFVSLGIWLFGLSALRRARHVEQVRAIAWLIIIASPLMVFSVLLIGVAGLEMALSTWGLQTPGLPWHW

pLDDT: mean 83.84, std 11.78, range [49.72, 94.0]